Protein AF-A0A1B7MFK5-F1 (afdb_monomer_lite)

Foldseek 3Di:
DDDPPPVVVDPVCPVCCCVPPVQWDWDDDDFKIFTHHPPDDTPWIWTQDPVRDTHTPDDDDDDDD

Secondary structure (DSSP, 8-state):
----GGG-TT-TT-HHHHHHHS--EEEEETTEEEEE-TTSSEEEEEEEPTTS-EEE----PPPP-

Organism: NCBI:txid1314800

Sequence (65 aa):
RVLHVPDLHNNLLSVLFLTRQKGFTVTIKVSKMSFERPTGSPLFVASIGDSNAAFLDDETVPIAE

pLDDT: mean 75.19, std 16.38, range [33.09, 90.94]

Structure (mmCIF, N/CA/C/O backbone):
data_AF-A0A1B7MFK5-F1
#
_entry.id   AF-A0A1B7MFK5-F1
#
loop_
_atom_site.group_PDB
_atom_site.id
_atom_site.type_symbol
_atom_site.label_atom_id
_atom_site.label_alt_id
_atom_site.label_comp_id
_atom_site.label_asym_id
_atom_site.label_entity_id
_atom_site.label_seq_id
_atom_site.pdbx_PDB_ins_code
_atom_site.Cartn_x
_atom_site.Cartn_y
_atom_site.Cartn_z
_atom_site.occupancy
_atom_site.B_iso_or_equiv
_atom_site.auth_seq_id
_atom_site.auth_comp_id
_atom_site.auth_asym_id
_atom_site.auth_atom_id
_atom_site.pdbx_PDB_model_num
ATOM 1 N N . ARG A 1 1 ? -9.252 -13.645 -18.978 1.00 47.50 1 ARG A N 1
ATOM 2 C CA . ARG A 1 1 ? -9.474 -13.118 -17.606 1.00 47.50 1 ARG A CA 1
ATOM 3 C C . ARG A 1 1 ? -9.366 -14.331 -16.700 1.00 47.50 1 ARG A C 1
ATOM 5 O O . ARG A 1 1 ? -9.996 -15.320 -17.023 1.00 47.50 1 ARG A O 1
ATOM 12 N N . VAL A 1 2 ? -8.479 -14.381 -15.717 1.00 35.16 2 VAL A N 1
ATOM 13 C CA . VAL A 1 2 ? -8.706 -13.865 -14.359 1.00 35.16 2 VAL A CA 1
ATOM 14 C C . VAL A 1 2 ? -7.420 -14.181 -13.571 1.00 35.16 2 VAL A C 1
ATOM 16 O O . VAL A 1 2 ? -6.869 -15.262 -13.760 1.00 35.16 2 VAL A O 1
ATOM 19 N N . LEU A 1 3 ? -6.952 -13.280 -12.701 1.00 33.09 3 LEU A N 1
ATOM 20 C CA . LEU A 1 3 ? -5.986 -13.658 -11.663 1.00 33.09 3 LEU A CA 1
ATOM 21 C C . LEU A 1 3 ? -6.785 -14.288 -10.515 1.00 33.09 3 LEU A C 1
ATOM 23 O O . LEU A 1 3 ? -7.715 -13.653 -10.019 1.00 33.09 3 LEU A O 1
ATOM 27 N N . HIS A 1 4 ? -6.496 -15.538 -10.151 1.00 35.75 4 HIS A N 1
ATOM 28 C CA . HIS A 1 4 ? -7.252 -16.266 -9.131 1.00 35.75 4 HIS A CA 1
ATOM 29 C C . HIS A 1 4 ? -6.969 -15.664 -7.741 1.00 35.75 4 HIS A C 1
ATOM 31 O O . HIS A 1 4 ? -5.899 -15.827 -7.169 1.00 35.75 4 HIS A O 1
ATOM 37 N N . VAL A 1 5 ? -7.953 -14.911 -7.245 1.00 48.88 5 VAL A N 1
ATOM 38 C CA . VAL A 1 5 ? -7.945 -14.090 -6.020 1.00 48.88 5 VAL A CA 1
ATOM 39 C C . VAL A 1 5 ? -7.955 -14.852 -4.668 1.00 48.88 5 VAL A C 1
ATOM 41 O O . VAL A 1 5 ? -7.573 -14.229 -3.680 1.00 48.88 5 VAL A O 1
ATOM 44 N N . PRO A 1 6 ? -8.330 -16.146 -4.538 1.00 52.16 6 PRO A N 1
ATOM 45 C CA . PRO A 1 6 ? -8.408 -16.793 -3.218 1.00 52.16 6 PRO A CA 1
ATOM 46 C C . PRO A 1 6 ? -7.085 -16.893 -2.431 1.00 52.16 6 PRO A C 1
ATOM 48 O O . PRO A 1 6 ? -7.132 -16.866 -1.200 1.00 52.16 6 PRO A O 1
ATOM 51 N N . ASP A 1 7 ? -5.931 -16.945 -3.112 1.00 45.50 7 ASP A N 1
ATOM 52 C CA . ASP A 1 7 ? -4.601 -17.106 -2.487 1.00 45.50 7 ASP A CA 1
ATOM 53 C C . ASP A 1 7 ? -3.958 -15.774 -2.051 1.00 45.50 7 ASP A C 1
ATOM 55 O O . ASP A 1 7 ? -2.957 -15.755 -1.339 1.00 45.50 7 ASP A O 1
ATOM 59 N N . LEU A 1 8 ? -4.568 -14.632 -2.396 1.00 48.72 8 LEU A N 1
ATOM 60 C CA . LEU A 1 8 ? -4.185 -13.292 -1.915 1.00 48.72 8 LEU A CA 1
ATOM 61 C C . LEU A 1 8 ? -4.712 -13.001 -0.501 1.00 48.72 8 LEU A C 1
ATOM 63 O O . LEU A 1 8 ? -4.847 -11.841 -0.103 1.00 48.72 8 LEU A O 1
ATOM 67 N N . HIS A 1 9 ? -5.018 -14.059 0.252 1.00 41.38 9 HIS A N 1
ATOM 68 C CA . HIS A 1 9 ? -5.794 -14.013 1.481 1.00 41.38 9 HIS A CA 1
ATOM 69 C C . HIS A 1 9 ? -5.211 -13.101 2.559 1.00 41.38 9 HIS A C 1
ATOM 71 O O . HIS A 1 9 ? -5.967 -12.682 3.419 1.00 41.38 9 HIS A O 1
ATOM 77 N N . ASN A 1 10 ? -3.929 -12.732 2.501 1.00 43.69 10 ASN A N 1
ATOM 78 C CA . ASN A 1 10 ? -3.384 -11.612 3.263 1.00 43.69 10 ASN A CA 1
ATOM 79 C C . ASN A 1 10 ? -2.130 -11.061 2.574 1.00 43.69 10 ASN A C 1
ATOM 81 O O . ASN A 1 10 ? -1.012 -11.310 3.012 1.00 43.69 10 ASN A O 1
ATOM 85 N N . ASN A 1 11 ? -2.299 -10.255 1.525 1.00 52.34 11 ASN A N 1
ATOM 86 C CA . ASN A 1 11 ? -1.368 -9.139 1.387 1.00 52.34 11 ASN A CA 1
ATOM 87 C C . ASN A 1 11 ? -1.834 -8.089 2.393 1.00 52.34 11 ASN A C 1
ATOM 89 O O . ASN A 1 11 ? -2.963 -7.603 2.293 1.00 52.34 11 ASN A O 1
ATOM 93 N N . LEU A 1 12 ? -0.972 -7.754 3.353 1.00 51.44 12 LEU A N 1
ATOM 94 C CA . LEU A 1 12 ? -1.188 -6.776 4.431 1.00 51.44 12 LEU A CA 1
ATOM 95 C C . LEU A 1 12 ? -1.736 -5.412 3.923 1.00 51.44 12 LEU A C 1
ATOM 97 O O . LEU A 1 12 ? -2.235 -4.604 4.697 1.00 51.44 12 LEU A O 1
ATOM 101 N N . LEU A 1 13 ? -1.700 -5.190 2.601 1.00 56.38 13 LEU A N 1
ATOM 102 C CA . LEU A 1 13 ? -2.073 -3.983 1.870 1.00 56.38 13 LEU A CA 1
ATOM 103 C C . LEU A 1 13 ? -3.135 -4.218 0.773 1.00 56.38 13 LEU A C 1
ATOM 105 O O . LEU A 1 13 ? -3.052 -3.630 -0.305 1.00 56.38 13 LEU A O 1
ATOM 109 N N . SER A 1 14 ? -4.150 -5.065 0.989 1.00 76.56 14 SER A N 1
ATOM 110 C CA . SER A 1 14 ? -5.297 -5.128 0.061 1.00 76.56 14 SER A CA 1
ATOM 111 C C . SER A 1 14 ? -6.078 -3.806 0.087 1.00 76.56 14 SER A C 1
ATOM 113 O O . SER A 1 14 ? -7.020 -3.627 0.85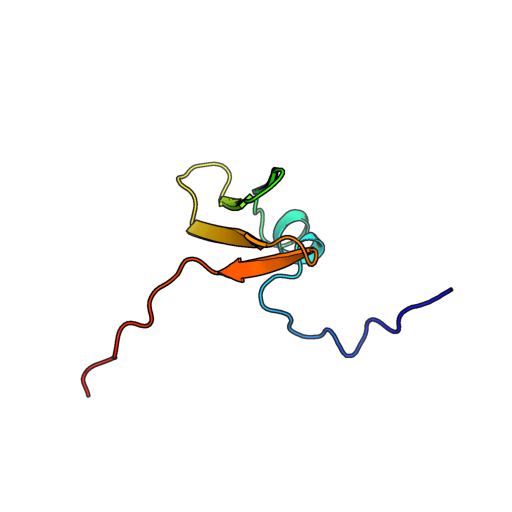9 1.00 76.56 14 SER A O 1
ATOM 115 N N . VAL A 1 15 ? -5.675 -2.853 -0.761 1.00 79.88 15 VAL A N 1
ATOM 116 C CA . VAL A 1 15 ? -6.200 -1.475 -0.822 1.00 79.88 15 VAL A CA 1
ATOM 117 C C . VAL A 1 15 ? -7.719 -1.450 -0.921 1.00 79.88 15 VAL A C 1
ATOM 119 O O . VAL A 1 15 ? -8.376 -0.654 -0.254 1.00 79.88 15 VAL A O 1
ATOM 122 N N . LEU A 1 16 ? -8.295 -2.357 -1.711 1.00 82.75 16 LEU A N 1
ATOM 123 C CA . LEU A 1 16 ? -9.743 -2.456 -1.877 1.00 82.75 16 LEU A CA 1
ATOM 124 C C . LEU A 1 16 ? -10.443 -2.887 -0.588 1.00 82.75 16 LEU A C 1
ATOM 126 O O . LEU A 1 16 ? -11.514 -2.376 -0.276 1.00 82.75 16 LEU A O 1
ATOM 130 N N . PHE A 1 17 ? -9.860 -3.807 0.177 1.00 83.44 17 PHE A N 1
ATOM 131 C CA . PHE A 1 17 ? -10.422 -4.209 1.462 1.00 83.44 17 PHE A CA 1
ATOM 132 C C . PHE A 1 17 ? -10.256 -3.105 2.511 1.00 83.44 17 PHE A C 1
ATOM 134 O O . PHE A 1 17 ? -11.214 -2.773 3.209 1.00 83.44 17 PHE A O 1
ATOM 141 N N . LEU A 1 18 ? -9.073 -2.487 2.580 1.00 84.12 18 LEU A N 1
ATOM 142 C CA . LEU A 1 18 ? -8.790 -1.402 3.520 1.00 84.12 18 LEU A CA 1
ATOM 143 C C . LEU A 1 18 ? -9.740 -0.216 3.313 1.00 84.12 18 LEU A C 1
ATOM 145 O O . LEU A 1 18 ? -10.323 0.285 4.276 1.00 84.12 18 LEU A O 1
ATOM 149 N N . THR A 1 19 ? -9.969 0.171 2.059 1.00 86.81 19 THR A N 1
ATOM 150 C CA . THR A 1 19 ? -10.876 1.275 1.715 1.00 86.81 19 THR A CA 1
ATOM 151 C C . THR A 1 19 ? -12.350 0.908 1.881 1.00 86.81 19 THR A C 1
ATOM 153 O O . THR A 1 19 ? -13.100 1.666 2.489 1.00 86.81 19 THR A O 1
ATOM 156 N N . ARG A 1 20 ? -12.790 -0.272 1.413 1.00 86.06 20 ARG A N 1
ATOM 157 C CA . ARG A 1 20 ? -14.218 -0.646 1.439 1.00 86.06 20 ARG A CA 1
ATOM 158 C C . ARG A 1 20 ? -14.722 -1.159 2.784 1.00 86.06 20 ARG A C 1
ATOM 160 O O . ARG A 1 20 ? -15.902 -0.998 3.067 1.00 86.06 20 ARG A O 1
ATOM 167 N N . GLN A 1 21 ? -13.877 -1.834 3.560 1.00 85.62 21 GLN A N 1
ATOM 168 C CA . GLN A 1 21 ? -14.302 -2.586 4.750 1.00 85.62 21 GLN A CA 1
ATOM 169 C C . GLN A 1 21 ? -13.694 -2.060 6.049 1.00 85.62 21 GLN A C 1
ATOM 171 O O . GLN A 1 21 ? -14.235 -2.314 7.123 1.00 85.62 21 GLN A O 1
ATOM 176 N N . LYS A 1 22 ? -12.558 -1.356 5.983 1.00 83.88 22 LYS A N 1
ATOM 177 C CA . LYS A 1 22 ? -11.845 -0.863 7.175 1.00 83.88 22 LYS A CA 1
ATOM 178 C C . LYS A 1 22 ? -11.844 0.660 7.301 1.00 83.88 22 LYS A C 1
ATOM 180 O O . LYS A 1 22 ? -11.293 1.173 8.270 1.00 83.88 22 LYS A O 1
ATOM 185 N N . GLY A 1 23 ? -12.482 1.361 6.360 1.00 86.50 23 GLY A N 1
ATOM 186 C CA . GLY A 1 23 ? -12.650 2.812 6.398 1.00 86.50 23 GLY A CA 1
ATOM 187 C C . GLY A 1 23 ? -11.344 3.583 6.237 1.00 86.50 23 GLY A C 1
ATOM 188 O O . GLY A 1 23 ? -11.244 4.693 6.742 1.00 86.50 23 GLY A O 1
ATOM 189 N N . PHE A 1 24 ? -10.335 3.001 5.587 1.00 88.38 24 PHE A N 1
ATOM 190 C CA . PHE A 1 24 ? -9.118 3.730 5.247 1.00 88.38 24 PHE A CA 1
ATOM 191 C C . PHE A 1 24 ? -9.334 4.591 4.002 1.00 88.38 24 PHE A C 1
ATOM 193 O O . PHE A 1 24 ? -9.998 4.181 3.052 1.00 88.38 24 PHE A O 1
ATOM 200 N N . THR A 1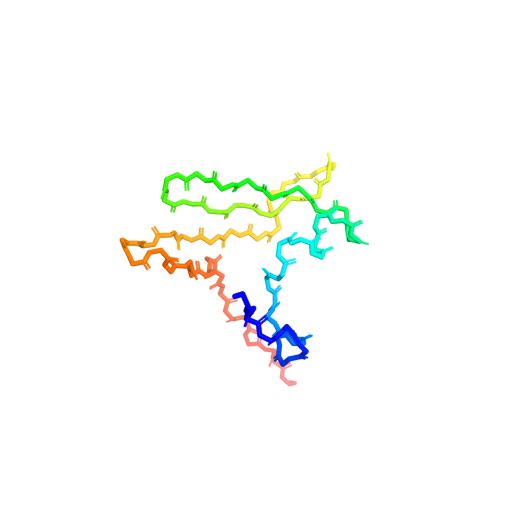 25 ? -8.683 5.743 3.971 1.00 90.56 25 THR A N 1
ATOM 201 C CA . THR A 1 25 ? -8.405 6.493 2.751 1.00 90.56 25 THR A CA 1
ATOM 202 C C . THR A 1 25 ? -7.002 6.126 2.299 1.00 90.56 25 THR A C 1
ATOM 204 O O . THR A 1 25 ? -6.050 6.236 3.070 1.00 90.56 25 THR A O 1
ATOM 207 N N . VAL A 1 26 ? -6.871 5.668 1.056 1.00 88.69 26 VAL A N 1
ATOM 208 C CA . VAL A 1 26 ? -5.570 5.344 0.467 1.00 88.69 26 VAL A CA 1
ATOM 209 C C . VAL A 1 26 ? -5.292 6.318 -0.665 1.00 88.69 26 VAL A C 1
ATOM 211 O O . VAL A 1 26 ? -6.051 6.370 -1.632 1.00 88.69 26 VAL A O 1
ATOM 214 N N . THR A 1 27 ? -4.201 7.072 -0.549 1.00 90.94 27 THR A N 1
ATOM 215 C CA . THR A 1 27 ? -3.765 8.031 -1.568 1.00 90.94 27 THR A CA 1
ATOM 216 C C . THR A 1 27 ? -2.498 7.514 -2.229 1.00 90.94 27 THR A C 1
ATOM 218 O O . THR A 1 27 ? -1.474 7.358 -1.571 1.00 90.94 27 THR A O 1
ATOM 221 N N . ILE A 1 28 ? -2.551 7.272 -3.538 1.00 89.44 28 ILE A N 1
ATOM 222 C CA . ILE A 1 28 ? -1.395 6.854 -4.339 1.00 89.44 28 ILE A CA 1
ATOM 223 C C . ILE A 1 28 ? -0.992 8.022 -5.240 1.00 89.44 28 ILE A C 1
ATOM 225 O O . ILE A 1 28 ? -1.800 8.533 -6.014 1.00 89.44 28 ILE A O 1
ATOM 229 N N . LYS A 1 29 ? 0.261 8.452 -5.122 1.00 89.75 29 LYS A N 1
ATOM 230 C CA . LYS A 1 29 ? 0.927 9.445 -5.973 1.00 89.75 29 LYS A CA 1
ATOM 231 C C . LYS A 1 29 ? 2.159 8.806 -6.616 1.00 89.75 29 LYS A C 1
ATOM 233 O O . LYS A 1 29 ? 2.521 7.691 -6.269 1.00 89.75 29 LYS A O 1
ATOM 238 N N . VAL A 1 30 ? 2.808 9.538 -7.525 1.00 89.38 30 VAL A N 1
ATOM 239 C CA . VAL A 1 30 ? 3.915 9.059 -8.381 1.00 89.38 30 VAL A CA 1
ATOM 240 C C . VAL A 1 30 ? 4.930 8.172 -7.649 1.00 89.38 30 VAL A C 1
ATOM 242 O O . VAL A 1 30 ? 5.241 7.097 -8.137 1.00 89.38 30 VAL A O 1
ATOM 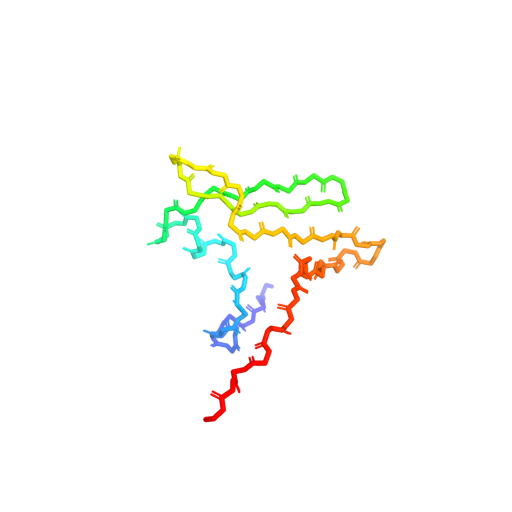245 N N . SER A 1 31 ? 5.413 8.597 -6.483 1.00 90.00 31 SER A N 1
ATOM 246 C CA . SER A 1 31 ? 6.460 7.892 -5.731 1.00 90.00 31 SER A CA 1
ATOM 247 C C . SER A 1 31 ? 6.023 7.447 -4.335 1.00 90.00 31 SER A C 1
ATOM 249 O O . SER A 1 31 ? 6.860 7.057 -3.524 1.00 90.00 31 SER A O 1
ATOM 251 N N . LYS A 1 32 ? 4.733 7.561 -3.996 1.00 90.50 32 LYS A N 1
ATOM 252 C CA . LYS A 1 32 ? 4.291 7.422 -2.604 1.00 90.50 32 LYS A CA 1
ATOM 253 C C . LYS A 1 32 ? 2.859 6.937 -2.484 1.00 90.50 32 LYS A C 1
ATOM 255 O O . LYS A 1 32 ? 1.974 7.388 -3.206 1.00 90.50 32 LYS A O 1
ATOM 260 N N . MET A 1 33 ? 2.628 6.100 -1.489 1.00 90.62 33 MET A N 1
ATOM 261 C CA . MET A 1 33 ? 1.327 5.617 -1.068 1.00 90.62 33 MET A CA 1
ATOM 262 C C . MET A 1 33 ? 1.122 5.963 0.407 1.00 90.62 33 MET A C 1
ATOM 264 O O . MET A 1 33 ? 1.984 5.666 1.227 1.00 90.62 33 MET A O 1
ATOM 268 N N . SER A 1 34 ? 0.010 6.604 0.757 1.00 90.19 34 SER A N 1
ATOM 269 C CA . SER A 1 34 ? -0.369 6.862 2.151 1.00 90.19 34 SER A CA 1
ATOM 270 C C . SER A 1 34 ? -1.673 6.163 2.502 1.00 90.19 34 SER A C 1
ATOM 272 O O . SER A 1 34 ? -2.580 6.054 1.674 1.00 90.19 34 SER A O 1
ATOM 274 N N . PHE A 1 35 ? -1.750 5.683 3.740 1.00 89.38 35 PHE A N 1
ATOM 275 C CA . PHE A 1 35 ? -2.920 5.039 4.319 1.00 89.38 35 PHE A CA 1
ATOM 276 C C . PHE A 1 35 ? -3.339 5.832 5.552 1.00 89.38 35 PHE A C 1
ATOM 278 O O . PHE A 1 35 ? -2.608 5.915 6.540 1.00 89.38 35 PHE A O 1
ATOM 285 N N . GLU A 1 36 ? -4.528 6.409 5.498 1.00 90.12 36 GLU A N 1
ATOM 286 C CA . GLU A 1 36 ? -5.043 7.343 6.495 1.00 90.12 36 GLU A CA 1
ATOM 287 C C . GLU A 1 36 ? -6.412 6.869 6.977 1.00 90.12 36 GLU A C 1
ATOM 289 O O . GLU A 1 36 ? -7.165 6.239 6.232 1.00 90.12 36 GLU A O 1
ATOM 294 N N . ARG A 1 37 ? -6.767 7.179 8.225 1.00 87.00 37 ARG A N 1
ATOM 295 C CA . ARG A 1 37 ? -8.175 7.151 8.643 1.00 87.00 37 ARG A CA 1
ATOM 296 C C . ARG A 1 37 ? -8.793 8.534 8.411 1.00 87.00 37 ARG A C 1
ATOM 298 O O . ARG A 1 37 ? -8.064 9.519 8.465 1.00 87.00 37 ARG A O 1
ATOM 305 N N . PRO A 1 38 ? -10.120 8.644 8.224 1.00 79.75 38 PRO A N 1
ATOM 306 C CA . PRO A 1 38 ? -10.771 9.893 7.820 1.00 79.75 38 PRO A CA 1
ATOM 307 C C . PRO A 1 38 ? -10.552 11.078 8.773 1.00 79.75 38 PRO A C 1
ATOM 309 O O . PRO A 1 38 ? -10.766 12.219 8.386 1.00 79.75 38 PRO A O 1
ATOM 312 N N . THR A 1 39 ? -10.155 10.819 10.020 1.00 75.06 39 THR A N 1
ATOM 313 C CA . THR A 1 39 ? -10.026 11.823 11.082 1.00 75.06 39 THR A CA 1
ATOM 314 C C . THR A 1 39 ? -8.587 12.034 11.561 1.00 75.06 39 THR A C 1
ATOM 316 O O . THR A 1 39 ? -8.405 12.537 12.667 1.00 75.06 39 THR A O 1
ATOM 319 N N . GLY A 1 40 ? -7.555 11.611 10.821 1.00 66.88 40 GLY A N 1
ATOM 320 C CA . GLY A 1 40 ? -6.196 11.609 11.370 1.00 66.88 40 GLY A CA 1
ATOM 321 C C . GLY A 1 40 ? -5.054 11.679 10.366 1.00 66.88 40 GLY A C 1
ATOM 322 O O . GLY A 1 40 ? -5.249 11.784 9.160 1.00 66.88 40 GLY A O 1
ATOM 323 N N . SER A 1 41 ? -3.844 11.631 10.920 1.00 70.31 41 SER A N 1
ATOM 324 C CA . SER A 1 41 ? -2.577 11.565 10.197 1.00 70.31 41 SER A CA 1
ATOM 325 C C . SER A 1 41 ? -2.384 10.215 9.486 1.00 70.31 41 SER A C 1
ATOM 327 O O . SER A 1 41 ? -3.032 9.228 9.858 1.00 70.31 41 SER A O 1
ATOM 329 N N . PRO A 1 42 ? -1.465 10.139 8.504 1.00 75.25 42 PRO A N 1
ATOM 330 C CA . PRO A 1 42 ? -1.066 8.874 7.895 1.00 75.25 42 PRO A CA 1
ATOM 331 C C . PRO A 1 42 ? -0.650 7.867 8.961 1.00 75.25 42 PRO A C 1
ATOM 333 O O . PRO A 1 42 ? 0.187 8.170 9.807 1.00 75.25 42 PRO A O 1
ATOM 336 N N . LEU A 1 43 ? -1.271 6.689 8.921 1.00 79.19 43 LEU A N 1
ATOM 337 C CA . LEU A 1 43 ? -0.924 5.557 9.779 1.00 79.19 43 LEU A CA 1
ATOM 338 C C . LEU A 1 43 ? 0.200 4.741 9.161 1.00 79.19 43 LEU A C 1
ATOM 340 O O . LEU A 1 43 ? 1.069 4.255 9.869 1.00 79.19 43 LEU A O 1
ATOM 344 N N . PHE A 1 44 ? 0.173 4.619 7.836 1.00 83.06 44 PHE A N 1
ATOM 345 C CA . PHE A 1 44 ? 1.195 3.920 7.082 1.00 83.06 44 PHE A CA 1
ATOM 346 C C . PHE A 1 44 ? 1.538 4.711 5.839 1.00 83.06 44 PHE A C 1
ATOM 348 O O . PHE A 1 44 ? 0.689 5.375 5.229 1.00 83.06 44 PHE A O 1
ATOM 355 N N . VAL A 1 45 ? 2.793 4.598 5.448 1.00 87.19 45 VAL A N 1
ATOM 356 C CA . VAL A 1 45 ? 3.322 5.200 4.243 1.00 87.19 45 VAL A CA 1
ATOM 357 C C . VAL A 1 45 ? 4.158 4.147 3.539 1.00 87.19 45 VAL A C 1
ATOM 359 O O . VAL A 1 45 ? 4.818 3.354 4.194 1.00 87.19 45 VAL A O 1
ATOM 362 N N . ALA A 1 46 ? 4.104 4.111 2.215 1.00 88.75 46 ALA A N 1
ATOM 363 C CA . ALA A 1 46 ? 4.997 3.295 1.420 1.00 88.75 46 ALA A CA 1
ATOM 364 C C . ALA A 1 46 ? 5.589 4.107 0.266 1.00 88.75 46 ALA A C 1
ATOM 366 O O . ALA A 1 46 ? 4.862 4.817 -0.439 1.00 88.75 46 ALA A O 1
ATOM 367 N N . SER A 1 47 ? 6.893 3.980 0.055 1.00 89.31 47 SER A N 1
ATOM 368 C CA . SER A 1 47 ? 7.597 4.549 -1.091 1.00 89.31 47 SER A CA 1
ATOM 369 C C . SER A 1 47 ? 7.469 3.632 -2.305 1.00 89.31 47 SER A C 1
ATOM 371 O O . SER A 1 47 ? 7.653 2.419 -2.203 1.00 89.31 47 SER A O 1
ATOM 373 N N . ILE A 1 48 ? 7.138 4.204 -3.463 1.00 86.75 48 ILE A N 1
ATOM 374 C CA . ILE A 1 48 ? 6.969 3.474 -4.726 1.00 86.75 48 ILE A CA 1
ATOM 375 C C . ILE A 1 48 ? 8.230 3.665 -5.564 1.00 86.75 48 ILE A C 1
ATOM 377 O O . ILE A 1 48 ? 8.583 4.795 -5.903 1.00 86.75 48 ILE A O 1
ATOM 381 N N . GLY A 1 49 ? 8.898 2.557 -5.879 1.00 82.69 49 GLY A N 1
ATOM 382 C CA . GLY A 1 49 ? 10.038 2.535 -6.792 1.00 82.69 49 GLY A CA 1
ATOM 383 C C . GLY A 1 49 ? 9.617 2.374 -8.256 1.00 82.69 49 GLY A C 1
ATOM 384 O O . GLY A 1 49 ? 8.461 2.082 -8.567 1.00 82.69 49 GLY A O 1
ATOM 385 N N . ASP A 1 50 ? 10.586 2.482 -9.164 1.00 82.56 50 ASP A N 1
ATOM 386 C CA . ASP A 1 50 ? 10.364 2.466 -10.622 1.00 82.56 50 ASP A CA 1
ATOM 387 C C . ASP A 1 50 ? 9.739 1.164 -11.160 1.00 82.56 50 ASP A C 1
ATOM 389 O O . ASP A 1 50 ? 9.206 1.121 -12.267 1.00 82.56 50 ASP A O 1
ATOM 393 N N . SER A 1 51 ? 9.775 0.084 -10.377 1.00 81.88 51 SER A N 1
ATOM 394 C CA . SER A 1 51 ? 9.201 -1.221 -10.718 1.00 81.88 51 SER A CA 1
ATOM 395 C C . SER A 1 51 ? 7.712 -1.362 -10.373 1.00 81.88 51 SER A C 1
ATOM 397 O O . SER A 1 51 ? 7.183 -2.473 -10.427 1.00 81.88 51 SER A O 1
ATOM 399 N N . ASN A 1 52 ? 7.028 -0.272 -9.996 1.00 74.06 52 ASN A N 1
ATOM 400 C CA . ASN A 1 52 ? 5.680 -0.290 -9.404 1.00 74.06 52 ASN A CA 1
ATOM 401 C C . ASN A 1 52 ? 5.583 -1.166 -8.140 1.00 74.06 52 ASN A C 1
ATOM 403 O O . ASN A 1 52 ? 4.498 -1.614 -7.761 1.00 74.06 52 ASN A O 1
ATOM 407 N N . ALA A 1 53 ? 6.716 -1.407 -7.480 1.00 81.38 53 ALA A N 1
ATOM 408 C CA . ALA A 1 53 ? 6.767 -2.012 -6.162 1.00 81.38 53 ALA A CA 1
ATOM 409 C C . ALA A 1 53 ? 6.721 -0.906 -5.104 1.00 81.38 53 ALA A C 1
ATOM 411 O O . ALA A 1 53 ? 7.458 0.077 -5.194 1.00 81.38 53 ALA A O 1
ATOM 412 N N . ALA A 1 54 ? 5.854 -1.081 -4.109 1.00 81.94 54 ALA A N 1
ATOM 413 C CA . ALA A 1 54 ? 5.771 -0.203 -2.953 1.00 81.94 54 ALA A CA 1
ATOM 414 C C . ALA A 1 54 ? 6.412 -0.887 -1.739 1.00 81.94 54 ALA A C 1
ATOM 416 O O . ALA A 1 54 ? 6.121 -2.054 -1.466 1.00 81.94 54 ALA A O 1
ATOM 417 N N . PHE A 1 55 ? 7.249 -0.158 -1.009 1.00 83.12 55 PHE A N 1
ATOM 418 C CA . PHE A 1 55 ? 7.908 -0.615 0.213 1.00 83.12 55 PHE A CA 1
ATOM 419 C C . PHE A 1 55 ? 7.393 0.200 1.386 1.00 83.12 55 PHE A C 1
ATOM 421 O O . PHE A 1 55 ? 7.360 1.421 1.297 1.00 83.12 55 PHE A O 1
ATOM 428 N N . LEU A 1 56 ? 6.956 -0.474 2.449 1.00 84.81 56 LEU A N 1
ATOM 429 C CA . LEU A 1 56 ? 6.457 0.192 3.646 1.00 84.81 56 LEU A CA 1
ATOM 430 C C . LEU A 1 56 ? 7.595 0.987 4.303 1.00 84.81 56 LEU A C 1
ATOM 432 O O . LEU A 1 56 ? 8.645 0.425 4.608 1.00 84.81 56 LEU A O 1
ATOM 436 N N . ASP A 1 57 ? 7.363 2.277 4.514 1.00 84.38 57 ASP A N 1
ATOM 437 C CA . ASP A 1 57 ? 8.255 3.179 5.232 1.00 84.38 57 ASP A CA 1
ATOM 438 C C . ASP A 1 57 ? 7.998 2.986 6.739 1.00 84.38 57 ASP A C 1
ATOM 440 O O . ASP A 1 57 ? 7.259 3.758 7.352 1.00 84.38 57 ASP A O 1
ATOM 444 N N . ASP A 1 58 ? 8.527 1.909 7.318 1.00 77.88 58 ASP A N 1
ATOM 445 C CA . ASP A 1 58 ? 8.334 1.566 8.734 1.00 77.88 58 ASP A CA 1
ATOM 446 C C . ASP A 1 58 ? 9.613 0.970 9.341 1.00 77.88 58 ASP A C 1
ATOM 448 O O . ASP A 1 58 ? 10.505 0.502 8.627 1.00 77.88 58 ASP A O 1
ATOM 452 N N . GLU A 1 59 ? 9.696 0.975 10.667 1.00 73.00 59 GLU A N 1
ATOM 453 C CA . GLU A 1 59 ? 10.812 0.431 11.434 1.00 73.00 59 GLU A CA 1
ATOM 454 C C . GLU A 1 59 ? 10.319 -0.676 12.368 1.00 73.00 59 GLU A C 1
ATOM 456 O O . GLU A 1 59 ? 9.323 -0.544 13.080 1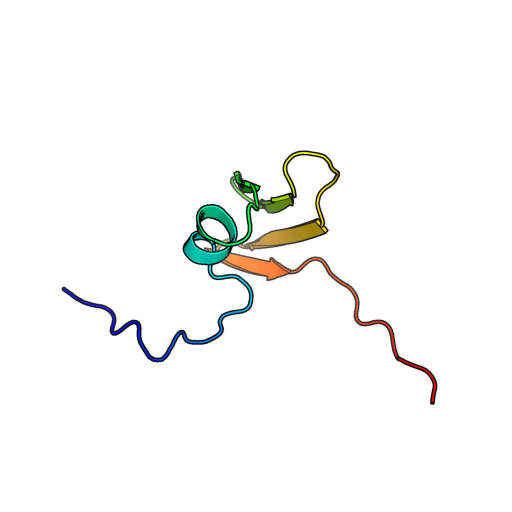.00 73.00 59 GLU A O 1
ATOM 461 N N . THR A 1 60 ? 11.035 -1.799 12.407 1.00 73.62 60 THR A N 1
ATOM 462 C CA . THR A 1 60 ? 10.724 -2.861 13.365 1.00 73.62 60 THR A CA 1
ATOM 463 C C . THR A 1 60 ? 11.227 -2.466 14.747 1.00 73.62 60 THR A C 1
ATOM 465 O O . THR A 1 60 ? 12.437 -2.386 14.962 1.00 73.62 60 THR A O 1
ATOM 468 N N . VAL A 1 61 ? 10.316 -2.276 15.699 1.00 75.38 61 VAL A N 1
ATOM 469 C CA . VAL A 1 61 ? 10.680 -2.081 17.107 1.00 75.38 61 VAL A CA 1
ATOM 470 C C . VAL A 1 61 ? 10.826 -3.453 17.777 1.00 75.38 61 VAL A C 1
ATOM 472 O O . VAL A 1 61 ? 9.858 -4.220 17.786 1.00 75.38 61 VAL A O 1
ATOM 475 N N . PRO A 1 62 ? 11.997 -3.800 18.344 1.00 75.31 62 PRO A N 1
ATOM 476 C CA . PRO A 1 62 ? 12.144 -5.024 19.121 1.00 75.31 62 PRO A CA 1
ATOM 477 C C . PRO A 1 62 ? 11.266 -4.956 20.374 1.00 75.31 62 PRO A C 1
ATOM 479 O O . PRO A 1 62 ? 11.303 -3.968 21.108 1.00 75.31 62 PRO A O 1
ATOM 482 N N . ILE A 1 63 ? 10.502 -6.013 20.645 1.00 80.75 63 ILE A N 1
ATOM 483 C CA . ILE A 1 63 ? 9.815 -6.169 21.930 1.00 80.75 63 ILE A CA 1
ATOM 484 C C . ILE A 1 63 ? 10.844 -6.740 22.910 1.00 80.75 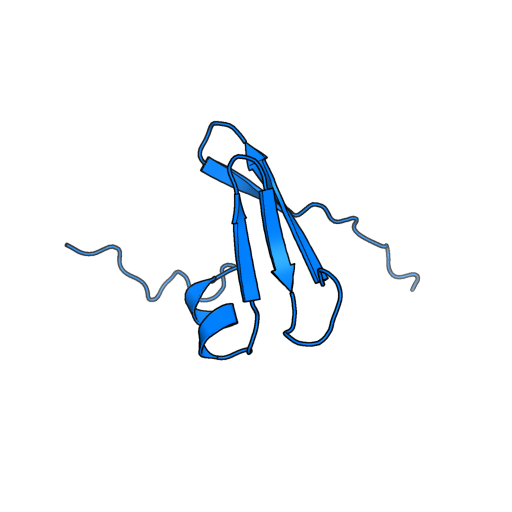63 ILE A C 1
ATOM 486 O O . ILE A 1 63 ? 11.410 -7.800 22.647 1.00 80.75 63 ILE A O 1
ATOM 490 N N . ALA A 1 64 ? 11.119 -6.025 24.002 1.00 71.38 64 ALA A N 1
ATOM 491 C CA . ALA A 1 64 ? 11.909 -6.571 25.102 1.00 71.38 64 ALA A CA 1
ATOM 492 C C . ALA A 1 64 ? 11.082 -7.642 25.837 1.00 71.38 64 ALA A C 1
ATOM 494 O O . ALA A 1 64 ? 9.918 -7.383 26.153 1.00 71.38 64 ALA A O 1
ATOM 495 N N . GLU A 1 65 ? 11.674 -8.822 26.055 1.00 59.44 65 GLU A N 1
ATOM 496 C CA . GLU A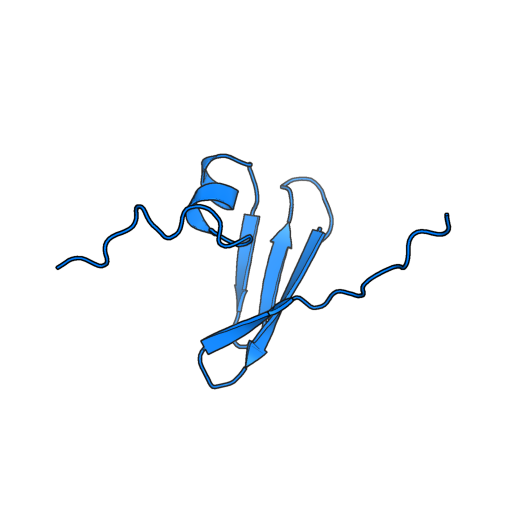 1 65 ? 11.118 -9.902 26.895 1.00 59.44 65 GLU A CA 1
ATOM 497 C C . GLU A 1 65 ? 11.012 -9.504 28.373 1.00 59.44 65 GLU A C 1
ATOM 499 O O . GLU A 1 65 ? 11.931 -8.815 28.879 1.00 59.44 65 GLU A O 1
#

Radius of gyration: 14.06 Å; chains: 1; bounding box: 26×29×44 Å